Protein AF-Q3J1F7-F1 (afdb_monomer_lite)

Secondary structure (DSSP, 8-state):
-----SSSSHHHHHHHHHHHHHHHHHHHHHTPBPTTT-PBP-STT-SSSSHHHHHHHHHHHHHHSPPEE-TTT--EE--SSTT--SSSHHHHHHHHH----EE-TTT--EE--SSTT--SSSHHHHHHHT--SPPEE-TTT--EE--SSTT--SSSHHHHHHHHHTT-

pLDDT: mean 92.78, std 6.99, range [52.47, 98.31]

Foldseek 3Di:
DDDPDPAPDPVRVVVVVVVVVVVVVVVVQQCQAQPQPRHRADDPPDNHNDVVSVVVVVVVVQVPADFAQAPQPRDTAGDPDPPDRHRDDVSVVVVVQPADWAQAPQPRDTAGDPDNPDRHRDPVSVVVVPQPADWAQAQQPRDTDRDPDNPDRHRDPVSVVNNVVVVD

Sequence (168 aa):
MTIRREFCDSKCRQRFYTAEKQAARAEARKSQKCLFCGGQMGAYGRIYCSEACKVRSGDDMRAKRNKRNCKVCGKRFFPTNEGQVYCGLKCRDDDKRIRWPKVCLVCGITFRPHQVEQVTCSRACKGQMQRTVPDRTCIGCGQVFRPKRAAQTACSKSCAMKARMRKG

Radius of gyration: 38.51 Å; chains: 1; bounding box: 93×52×87 Å

Organism: Cereibacter sphaeroides (strain ATCC 17023 / DSM 158 / JCM 6121 / CCUG 31486 / LMG 2827 / NBRC 12203 / NCIMB 8253 / ATH 2.4.1.) (NCBI:txid272943)

Structure (mmCIF, N/CA/C/O backbone):
data_AF-Q3J1F7-F1
#
_entry.id   AF-Q3J1F7-F1
#
loop_
_atom_site.group_PDB
_atom_site.id
_atom_site.type_symbol
_atom_site.label_atom_id
_atom_site.label_alt_id
_atom_site.label_comp_id
_atom_site.label_asym_id
_atom_site.label_entity_id
_atom_site.label_seq_id
_atom_site.pdbx_PDB_ins_code
_atom_site.Cartn_x
_atom_site.Cartn_y
_atom_site.Cartn_z
_atom_site.occupancy
_atom_site.B_iso_or_equiv
_atom_site.auth_seq_id
_atom_site.auth_comp_id
_atom_site.auth_asym_id
_atom_site.auth_atom_id
_atom_site.pdbx_PDB_model_num
ATOM 1 N N . MET A 1 1 ? 59.140 27.663 -16.619 1.00 56.75 1 MET A N 1
ATOM 2 C CA . MET A 1 1 ? 58.236 26.996 -17.582 1.00 56.75 1 MET A CA 1
ATOM 3 C C . MET A 1 1 ? 56.944 27.792 -17.665 1.00 56.75 1 MET A C 1
ATOM 5 O O . MET A 1 1 ? 56.140 27.751 -16.745 1.00 56.75 1 MET A O 1
ATOM 9 N N . THR A 1 2 ? 56.780 28.595 -18.711 1.00 52.47 2 THR A N 1
ATOM 10 C CA . THR A 1 2 ? 55.565 29.381 -18.959 1.00 52.47 2 THR A CA 1
ATOM 11 C C . THR A 1 2 ? 54.482 28.451 -19.504 1.00 52.47 2 THR A C 1
ATOM 13 O O . THR A 1 2 ? 54.628 27.904 -20.594 1.00 52.47 2 THR A O 1
ATOM 16 N N . ILE A 1 3 ? 53.404 28.241 -18.745 1.00 60.03 3 ILE A N 1
ATOM 17 C CA . ILE A 1 3 ? 52.239 27.466 -19.194 1.00 60.03 3 ILE A CA 1
ATOM 18 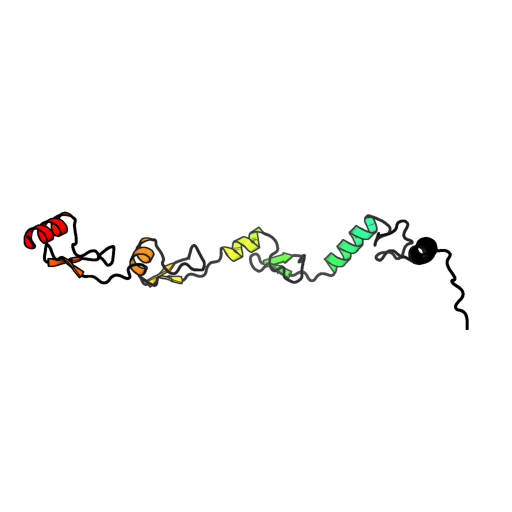C C . ILE A 1 3 ? 51.566 28.266 -20.315 1.00 60.03 3 ILE A C 1
ATOM 20 O O . ILE A 1 3 ? 50.929 29.290 -20.058 1.00 60.03 3 ILE A O 1
ATOM 24 N N . ARG A 1 4 ? 51.735 27.841 -21.573 1.00 65.75 4 ARG A N 1
ATOM 25 C CA . ARG A 1 4 ? 50.988 28.419 -22.697 1.00 65.75 4 ARG A CA 1
ATOM 26 C C . ARG A 1 4 ? 49.501 28.149 -22.466 1.00 65.75 4 ARG A C 1
ATOM 28 O O . ARG A 1 4 ? 49.099 27.004 -22.291 1.00 65.75 4 ARG A O 1
ATOM 35 N N . ARG A 1 5 ? 48.680 29.203 -22.454 1.00 74.00 5 ARG A N 1
ATOM 36 C CA . ARG A 1 5 ? 47.220 29.052 -22.472 1.00 74.00 5 ARG A CA 1
ATOM 37 C C . ARG A 1 5 ? 46.823 28.471 -23.830 1.00 74.00 5 ARG A C 1
ATOM 39 O O . ARG A 1 5 ? 46.947 29.148 -24.841 1.00 74.00 5 ARG A O 1
ATOM 46 N N . GLU A 1 6 ? 46.350 27.229 -23.832 1.00 84.88 6 GLU A N 1
ATOM 47 C CA . GLU A 1 6 ? 45.886 26.506 -25.029 1.00 84.88 6 GLU A CA 1
ATOM 48 C C . GLU A 1 6 ? 44.568 27.061 -25.600 1.00 84.88 6 GLU A C 1
ATOM 50 O O . GLU A 1 6 ? 44.202 26.761 -26.732 1.00 84.88 6 GLU A O 1
ATOM 55 N N . PHE A 1 7 ? 43.853 27.895 -24.836 1.00 92.62 7 PHE A N 1
ATOM 56 C CA . PHE A 1 7 ? 42.551 28.442 -25.216 1.00 92.62 7 PHE A CA 1
ATOM 57 C C . PHE A 1 7 ? 42.498 29.960 -25.049 1.00 92.62 7 PHE A C 1
ATOM 59 O O . PHE A 1 7 ? 43.028 30.509 -24.081 1.00 92.62 7 PHE A O 1
ATOM 66 N N . CYS A 1 8 ? 41.791 30.608 -25.980 1.00 92.25 8 CYS A N 1
ATOM 67 C CA . CYS A 1 8 ? 41.609 32.056 -26.034 1.00 92.25 8 CYS A CA 1
ATOM 68 C C . CYS A 1 8 ? 40.863 32.614 -24.801 1.00 92.25 8 CYS A C 1
ATOM 70 O O . CYS A 1 8 ? 41.230 33.650 -24.254 1.00 92.25 8 CYS A O 1
ATOM 72 N N . ASP A 1 9 ? 39.836 31.891 -24.345 1.00 94.00 9 ASP A N 1
ATOM 73 C CA . ASP A 1 9 ? 38.978 32.210 -23.206 1.00 94.00 9 ASP A CA 1
ATOM 74 C C . ASP A 1 9 ? 38.267 30.934 -22.684 1.00 94.00 9 ASP A C 1
ATOM 76 O O . ASP A 1 9 ? 38.468 29.816 -23.180 1.00 94.00 9 ASP A O 1
ATOM 80 N N . SER A 1 10 ? 37.414 31.081 -21.666 1.00 92.00 10 SER A N 1
ATOM 81 C CA . SER A 1 10 ? 36.631 29.970 -21.104 1.00 92.00 10 SER A CA 1
ATOM 82 C C . SER A 1 10 ? 35.578 29.404 -22.071 1.00 92.00 10 SER A C 1
ATOM 84 O O . SER A 1 10 ? 35.277 28.209 -22.003 1.00 92.00 10 SER A O 1
ATOM 86 N N . LYS A 1 11 ? 35.050 30.210 -23.002 1.00 96.25 11 LYS A N 1
ATOM 87 C CA . LYS A 1 11 ? 34.052 29.787 -23.999 1.00 96.25 11 LYS A CA 1
ATOM 88 C C . LYS A 1 11 ? 34.694 28.910 -25.077 1.00 96.25 11 LYS A C 1
ATOM 90 O O . LYS A 1 11 ? 34.133 27.870 -25.415 1.00 96.25 11 LYS A O 1
ATOM 95 N N . CYS A 1 12 ? 35.877 29.288 -25.563 1.00 94.31 12 CYS A N 1
ATOM 96 C CA . CYS A 1 12 ? 36.766 28.515 -26.432 1.00 94.31 12 CYS A CA 1
ATOM 97 C C . CYS A 1 12 ? 36.991 27.115 -25.832 1.00 94.31 12 CYS A C 1
ATOM 99 O O . CYS A 1 12 ? 36.709 26.104 -26.480 1.00 94.31 12 CYS A O 1
ATOM 101 N N . ARG A 1 13 ? 37.388 27.051 -24.553 1.00 93.00 13 ARG A N 1
ATOM 102 C CA . ARG A 1 13 ? 37.599 25.791 -23.820 1.00 93.00 13 ARG A CA 1
ATOM 103 C C . ARG A 1 13 ? 36.319 24.950 -23.701 1.00 93.00 13 ARG A C 1
ATOM 105 O O . ARG A 1 13 ? 36.341 23.747 -23.950 1.00 93.00 13 ARG A O 1
ATOM 112 N N . GLN A 1 14 ? 35.186 25.561 -23.348 1.00 95.25 14 GLN A N 1
ATOM 113 C CA . GLN A 1 14 ? 33.908 24.848 -23.228 1.00 95.25 14 GLN A CA 1
ATOM 114 C C . GLN A 1 14 ? 33.423 24.291 -24.574 1.00 95.25 14 GLN A C 1
ATOM 116 O O . GLN A 1 14 ? 32.930 23.161 -24.623 1.00 95.25 14 GLN A O 1
ATOM 121 N N . ARG A 1 15 ? 33.568 25.056 -25.664 1.00 95.69 15 ARG A N 1
ATOM 122 C CA . ARG A 1 15 ? 33.220 24.617 -27.024 1.00 95.69 15 ARG A CA 1
ATOM 123 C C . ARG A 1 15 ? 34.055 23.418 -27.449 1.00 95.69 15 ARG A C 1
ATOM 125 O O . ARG A 1 15 ? 33.473 22.450 -27.927 1.00 95.69 15 ARG A O 1
ATOM 132 N N . PHE A 1 16 ? 35.364 23.454 -27.200 1.00 95.06 16 PHE A N 1
ATOM 133 C CA . PHE A 1 16 ? 36.269 22.343 -27.490 1.00 95.06 16 PHE A CA 1
ATOM 134 C C . PHE A 1 16 ? 35.805 21.046 -26.812 1.00 95.06 16 PHE A C 1
ATOM 136 O O . PHE A 1 16 ? 35.472 20.083 -27.497 1.00 95.06 16 PHE A O 1
ATOM 143 N N . TYR A 1 17 ? 35.644 21.045 -25.484 1.00 94.69 17 TYR A N 1
ATOM 144 C CA . TYR A 1 17 ? 35.203 19.837 -24.774 1.00 94.69 17 TYR A CA 1
ATOM 145 C C . TYR A 1 17 ? 33.776 19.411 -25.123 1.00 94.69 17 TYR A C 1
ATOM 147 O O . TYR A 1 17 ? 33.441 18.230 -25.049 1.00 94.69 17 TYR A O 1
ATOM 155 N N . THR A 1 18 ? 32.897 20.354 -25.470 1.00 95.62 18 THR A N 1
ATOM 156 C CA . THR A 1 18 ? 31.538 20.017 -25.913 1.00 95.62 18 THR A CA 1
ATOM 157 C C . THR A 1 18 ? 31.574 19.320 -27.269 1.00 95.62 18 THR A C 1
ATOM 159 O O . THR A 1 18 ? 30.906 18.300 -27.427 1.00 95.62 18 THR A O 1
ATOM 162 N N . ALA A 1 19 ? 32.373 19.820 -28.214 1.00 94.88 19 ALA A N 1
ATOM 163 C CA . ALA A 1 19 ? 32.571 19.203 -29.521 1.00 94.88 19 ALA A CA 1
ATOM 164 C C . ALA A 1 19 ? 33.220 17.818 -29.392 1.00 94.88 19 ALA A C 1
ATOM 166 O O . ALA A 1 19 ? 32.728 16.858 -29.977 1.00 94.88 19 ALA A O 1
ATOM 167 N N . GLU A 1 20 ? 34.241 17.682 -28.546 1.00 95.25 20 GLU A N 1
ATOM 168 C CA . GLU A 1 20 ? 34.893 16.401 -28.257 1.00 95.25 20 GLU A CA 1
ATOM 169 C C . GLU A 1 20 ? 33.902 15.385 -27.660 1.00 95.25 20 GLU A C 1
ATOM 171 O O . GLU A 1 20 ? 33.766 14.266 -28.156 1.00 95.25 20 GLU A O 1
ATOM 176 N N . LYS A 1 21 ? 33.101 15.794 -26.663 1.00 95.00 21 LYS A N 1
ATOM 177 C CA . LYS A 1 21 ? 32.025 14.955 -26.104 1.00 95.00 21 LYS A CA 1
ATOM 178 C C . LYS A 1 21 ? 30.970 14.588 -27.147 1.00 95.00 21 LYS A C 1
ATOM 180 O O . LYS A 1 21 ? 30.434 13.481 -27.102 1.00 95.00 21 LYS A O 1
ATOM 185 N N . GLN A 1 22 ? 30.621 15.501 -28.052 1.00 90.69 22 GLN A N 1
ATOM 186 C CA . GLN A 1 22 ? 29.674 15.228 -29.134 1.00 90.69 22 GLN A CA 1
ATOM 187 C C . GLN A 1 22 ? 30.247 14.223 -30.138 1.00 90.69 22 GLN A C 1
ATOM 189 O O . GLN A 1 22 ? 29.533 13.288 -30.500 1.00 90.69 22 GLN A O 1
ATOM 194 N N . ALA A 1 23 ? 31.518 14.358 -30.519 1.00 91.50 23 ALA A N 1
ATOM 195 C CA . ALA A 1 23 ? 32.217 13.424 -31.396 1.00 91.50 23 ALA A CA 1
ATOM 196 C C . ALA A 1 23 ? 32.319 12.027 -30.764 1.00 91.50 23 ALA A C 1
ATOM 198 O O . ALA A 1 23 ? 31.919 11.045 -31.385 1.00 91.50 23 ALA A O 1
ATOM 199 N N . ALA A 1 24 ? 32.722 11.933 -29.492 1.00 91.12 24 ALA A N 1
ATOM 200 C CA . ALA A 1 24 ? 32.770 10.667 -28.759 1.00 91.12 24 ALA A CA 1
ATOM 201 C C . ALA A 1 24 ? 31.388 9.992 -28.669 1.00 91.12 24 ALA A C 1
ATOM 203 O O . ALA A 1 24 ? 31.253 8.788 -28.886 1.00 91.12 24 ALA A O 1
ATOM 204 N N . ARG A 1 25 ? 30.323 10.768 -28.411 1.00 88.81 25 ARG A N 1
ATOM 205 C CA . ARG A 1 25 ? 28.940 10.259 -28.439 1.00 88.81 25 ARG A CA 1
ATOM 206 C C . ARG A 1 25 ? 28.515 9.822 -29.840 1.00 88.81 25 ARG A C 1
ATOM 208 O O . ARG A 1 25 ? 27.775 8.851 -29.948 1.00 88.81 25 ARG A O 1
ATOM 215 N N . ALA A 1 26 ? 28.926 10.531 -30.891 1.00 87.12 26 ALA A N 1
ATOM 216 C CA . ALA A 1 26 ? 28.636 10.161 -32.274 1.00 87.12 26 ALA A CA 1
ATOM 217 C C . ALA A 1 26 ? 29.310 8.839 -32.656 1.00 87.12 26 ALA A C 1
ATOM 219 O O . ALA A 1 26 ? 28.668 7.991 -33.269 1.00 87.12 26 ALA A O 1
ATOM 220 N N . GLU A 1 27 ? 30.551 8.626 -32.226 1.00 89.00 27 GLU A N 1
ATOM 221 C CA . GLU A 1 27 ? 31.272 7.378 -32.471 1.00 89.00 27 GLU A CA 1
ATOM 222 C C . GLU A 1 27 ? 30.659 6.204 -31.696 1.00 89.00 27 GLU A C 1
ATOM 224 O O . GLU A 1 27 ? 30.346 5.169 -32.281 1.00 89.00 27 GLU A O 1
ATOM 229 N N . ALA A 1 28 ? 30.337 6.398 -30.412 1.00 86.88 28 ALA A N 1
ATOM 230 C CA . ALA A 1 28 ? 29.636 5.393 -29.609 1.00 86.88 28 ALA A CA 1
ATOM 231 C C . ALA A 1 28 ? 28.251 5.013 -30.176 1.00 86.88 28 ALA A C 1
ATOM 233 O O . ALA A 1 28 ? 27.770 3.904 -29.956 1.00 86.88 28 ALA A O 1
ATOM 234 N N . ARG A 1 29 ? 27.592 5.910 -30.925 1.00 83.44 29 ARG A N 1
ATOM 235 C CA . ARG A 1 29 ? 26.317 5.601 -31.599 1.00 83.44 29 ARG A CA 1
ATOM 236 C C . ARG A 1 29 ? 26.497 4.615 -32.747 1.00 83.44 29 ARG A C 1
ATOM 238 O O . ARG A 1 29 ? 25.628 3.768 -32.928 1.00 83.44 29 ARG A O 1
ATOM 245 N N . LYS A 1 30 ? 27.598 4.702 -33.501 1.00 87.31 30 LYS A N 1
ATOM 246 C CA . LYS A 1 30 ? 27.850 3.814 -34.650 1.00 87.31 30 LYS A CA 1
ATOM 247 C C . LYS A 1 30 ? 27.993 2.352 -34.224 1.00 87.31 30 LYS A C 1
ATOM 249 O O . LYS A 1 30 ? 27.638 1.458 -34.984 1.00 87.31 30 LYS A O 1
ATOM 254 N N . SER A 1 31 ? 28.479 2.108 -33.007 1.00 87.81 31 SER A N 1
ATOM 255 C CA . SER A 1 31 ? 28.667 0.762 -32.457 1.00 87.81 31 SER A CA 1
ATOM 256 C C . SER A 1 31 ? 27.467 0.233 -31.663 1.00 87.81 31 SER A C 1
ATOM 258 O O . SER A 1 31 ? 27.474 -0.932 -31.257 1.00 87.81 31 SER A O 1
ATOM 260 N N . GLN A 1 32 ? 26.417 1.035 -31.449 1.00 91.94 32 GLN A N 1
ATOM 261 C CA . GLN A 1 32 ? 25.264 0.609 -30.661 1.00 91.94 32 GLN A CA 1
ATOM 262 C C . GLN A 1 32 ? 24.414 -0.413 -31.433 1.00 91.94 32 GLN A C 1
ATOM 264 O O . GLN A 1 32 ? 23.874 -0.134 -32.506 1.00 91.94 32 GLN A O 1
ATOM 269 N N . LYS A 1 33 ? 24.253 -1.602 -30.848 1.00 95.62 33 LYS A N 1
ATOM 270 C CA . LYS A 1 33 ? 23.438 -2.696 -31.390 1.00 95.62 33 LYS A CA 1
ATOM 271 C C . LYS A 1 33 ? 22.109 -2.808 -30.652 1.00 95.62 33 LYS A C 1
ATOM 2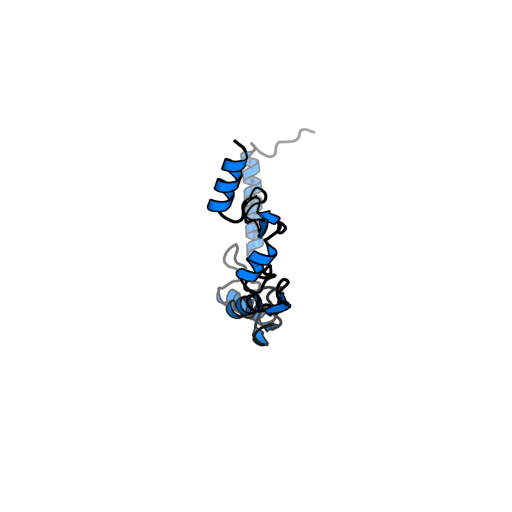73 O O . LYS A 1 33 ? 22.006 -2.474 -29.471 1.00 95.62 33 LYS A O 1
ATOM 278 N N . CYS A 1 34 ? 21.087 -3.309 -31.337 1.00 95.12 34 CYS A N 1
ATOM 279 C CA . CYS A 1 34 ? 19.817 -3.654 -30.714 1.00 95.12 34 CYS A CA 1
ATOM 280 C C . CYS A 1 34 ? 20.019 -4.759 -29.669 1.00 95.12 34 CYS A C 1
ATOM 282 O O . CYS A 1 34 ? 20.536 -5.823 -30.003 1.00 95.12 34 CYS A O 1
ATOM 284 N N . LEU A 1 35 ? 19.535 -4.554 -28.438 1.00 94.75 35 LEU A N 1
ATOM 285 C CA . LEU A 1 35 ? 19.657 -5.563 -27.372 1.00 94.75 35 LEU A CA 1
ATOM 286 C C . LEU A 1 35 ? 18.883 -6.862 -27.642 1.00 94.75 35 LEU A C 1
ATOM 288 O O . LEU A 1 35 ? 19.153 -7.866 -26.996 1.00 94.75 35 LEU A O 1
ATOM 292 N N . PHE A 1 36 ? 17.917 -6.845 -28.564 1.00 96.00 36 PHE A N 1
ATOM 293 C CA . PHE A 1 36 ? 17.113 -8.022 -28.888 1.00 96.00 36 PHE A CA 1
ATOM 294 C C . PHE A 1 36 ? 17.665 -8.805 -30.087 1.00 96.00 36 PHE A C 1
ATOM 296 O O . PHE A 1 36 ? 17.896 -10.002 -29.976 1.00 96.00 36 PHE A O 1
ATOM 303 N N . CYS A 1 37 ? 17.878 -8.150 -31.235 1.00 96.25 37 CYS A N 1
ATOM 304 C CA . CYS A 1 37 ? 18.279 -8.830 -32.476 1.00 96.25 37 CYS A CA 1
ATOM 305 C C . CYS A 1 37 ? 19.734 -8.584 -32.904 1.00 96.25 37 CYS A C 1
ATOM 307 O O . CYS A 1 37 ? 20.165 -9.137 -33.909 1.00 96.25 37 CYS A O 1
ATOM 309 N N . GLY A 1 38 ? 20.477 -7.711 -32.216 1.00 95.00 38 GLY A N 1
ATOM 310 C CA . GLY A 1 38 ? 21.847 -7.342 -32.591 1.00 95.00 38 GLY A CA 1
ATOM 311 C C . GLY A 1 38 ? 21.978 -6.405 -33.803 1.00 95.00 38 GLY A C 1
ATOM 312 O O . GLY A 1 38 ? 23.095 -6.004 -34.125 1.00 95.00 38 GLY A O 1
ATOM 313 N N . GLY A 1 39 ? 20.872 -6.028 -34.458 1.00 94.81 39 GLY A N 1
ATOM 314 C CA . GLY A 1 39 ? 20.872 -5.134 -35.624 1.00 94.81 39 GLY A CA 1
ATOM 315 C C . GLY A 1 39 ? 21.355 -3.709 -35.322 1.00 94.81 39 GLY A C 1
ATOM 316 O O . GLY A 1 39 ? 21.323 -3.262 -34.172 1.00 94.81 39 GLY A O 1
ATOM 317 N N . GLN A 1 40 ? 21.785 -2.987 -36.363 1.00 92.69 40 GLN A N 1
ATOM 318 C CA . GLN A 1 40 ? 22.248 -1.599 -36.251 1.00 92.69 40 GLN A CA 1
ATOM 319 C C . GLN A 1 40 ? 21.114 -0.649 -35.830 1.00 92.69 40 GLN A C 1
ATOM 321 O O . GLN A 1 40 ? 19.958 -0.799 -36.234 1.00 92.69 40 GLN A O 1
ATOM 326 N N . MET A 1 41 ? 21.448 0.330 -34.989 1.00 91.25 41 MET A N 1
ATOM 327 C CA . MET A 1 41 ? 20.502 1.290 -34.418 1.00 91.25 41 MET A CA 1
ATOM 328 C C . MET A 1 41 ? 20.524 2.610 -35.198 1.00 91.25 41 MET A C 1
ATOM 330 O O . MET A 1 41 ? 21.581 3.201 -35.380 1.00 91.25 41 MET A O 1
ATOM 334 N N . GLY A 1 42 ? 19.356 3.103 -35.628 1.00 80.81 42 GLY A N 1
ATOM 335 C CA . GLY A 1 42 ? 19.269 4.331 -36.436 1.00 80.81 42 GLY A CA 1
ATOM 336 C C . GLY A 1 42 ? 19.188 5.649 -35.650 1.00 80.81 42 GLY A C 1
ATOM 337 O O . GLY A 1 42 ? 19.569 6.691 -36.170 1.00 80.81 42 GLY A O 1
ATOM 338 N N . ALA A 1 43 ? 18.691 5.639 -34.407 1.00 78.44 43 ALA A N 1
ATOM 339 C CA . ALA A 1 43 ? 18.444 6.861 -33.631 1.00 78.44 43 ALA A CA 1
ATOM 340 C C . ALA A 1 43 ? 18.987 6.773 -32.197 1.00 78.44 43 ALA A C 1
ATOM 342 O O . ALA A 1 43 ? 18.879 5.736 -31.539 1.00 78.44 43 ALA A O 1
ATOM 343 N N . TYR A 1 44 ? 19.522 7.894 -31.699 1.00 81.06 44 TYR A N 1
ATOM 344 C CA . TYR A 1 44 ? 20.047 8.015 -30.337 1.00 81.06 44 TYR A CA 1
ATOM 345 C C . TYR A 1 44 ? 18.955 7.799 -29.279 1.00 81.06 44 TYR A C 1
ATOM 347 O O . TYR A 1 44 ? 17.827 8.265 -29.428 1.00 81.06 44 TYR A O 1
ATOM 355 N N . GLY A 1 45 ? 19.311 7.108 -28.194 1.00 84.50 45 GLY A N 1
ATOM 356 C CA . GLY A 1 45 ? 18.443 6.903 -27.030 1.00 84.50 45 GLY A CA 1
ATOM 357 C C . GLY A 1 45 ? 17.458 5.738 -27.151 1.00 84.50 45 GLY A C 1
ATOM 358 O O . GLY A 1 45 ? 16.758 5.433 -26.188 1.00 84.50 45 GLY A O 1
ATOM 359 N N . ARG A 1 46 ? 17.408 5.045 -28.295 1.00 90.12 46 ARG A N 1
ATOM 360 C CA . ARG A 1 46 ? 16.640 3.800 -28.416 1.00 90.12 46 ARG A CA 1
ATOM 361 C C . ARG A 1 46 ? 17.471 2.618 -27.915 1.00 90.12 46 ARG A C 1
ATOM 363 O O . ARG A 1 46 ? 18.689 2.599 -28.051 1.00 90.12 46 ARG A O 1
ATOM 370 N N . ILE A 1 47 ? 16.790 1.624 -27.351 1.00 94.88 47 ILE A N 1
ATOM 371 C CA . ILE A 1 47 ? 17.376 0.340 -26.916 1.00 94.88 47 ILE A CA 1
ATOM 372 C C . ILE A 1 47 ? 17.151 -0.752 -27.984 1.00 94.88 47 ILE A C 1
ATOM 374 O O . ILE A 1 47 ? 17.919 -1.709 -28.104 1.00 94.88 47 ILE A O 1
ATOM 378 N N . TYR A 1 48 ? 16.106 -0.582 -28.799 1.00 95.75 48 TYR A N 1
ATOM 379 C CA . TYR A 1 48 ? 15.672 -1.525 -29.827 1.00 95.75 48 TYR A CA 1
ATOM 380 C C . TYR A 1 48 ? 15.644 -0.868 -31.212 1.00 95.75 48 TYR A C 1
ATOM 382 O O . TYR A 1 48 ? 15.293 0.309 -31.321 1.00 95.75 48 TYR A O 1
ATOM 390 N N . CYS A 1 49 ? 15.987 -1.622 -32.264 1.00 94.38 49 CYS A N 1
ATOM 391 C CA . CYS A 1 49 ? 16.037 -1.093 -33.635 1.00 94.38 49 CYS A CA 1
ATOM 392 C C . CYS A 1 49 ? 14.640 -0.824 -34.219 1.00 94.38 49 CYS A C 1
ATOM 394 O O . CYS A 1 49 ? 14.491 0.020 -35.097 1.00 94.38 49 CYS A O 1
ATOM 396 N N . SER A 1 50 ? 13.609 -1.497 -33.701 1.00 94.88 50 SER A N 1
ATOM 397 C CA . SER A 1 50 ? 12.214 -1.356 -34.116 1.00 94.88 50 SER A CA 1
ATOM 398 C C . SER A 1 50 ? 11.256 -1.587 -32.944 1.00 94.88 50 SER A C 1
ATOM 400 O O . SER A 1 50 ? 11.622 -2.212 -31.942 1.00 94.88 50 SER A O 1
ATOM 402 N N . GLU A 1 51 ? 10.009 -1.122 -33.078 1.00 95.38 51 GLU A N 1
ATOM 403 C CA . GLU A 1 51 ? 8.953 -1.416 -32.096 1.00 95.38 51 GLU A CA 1
ATOM 404 C C . GLU A 1 51 ? 8.698 -2.930 -31.999 1.00 95.38 51 GLU A C 1
ATOM 406 O O . GLU A 1 51 ? 8.506 -3.454 -30.906 1.00 95.38 51 GLU A O 1
ATOM 411 N N . ALA A 1 52 ? 8.831 -3.668 -33.109 1.00 96.69 52 ALA A N 1
ATOM 412 C CA . ALA A 1 52 ? 8.741 -5.127 -33.114 1.00 96.69 52 ALA A CA 1
ATOM 413 C C . ALA A 1 52 ? 9.795 -5.785 -32.201 1.00 96.69 52 ALA A C 1
ATOM 415 O O . ALA A 1 52 ? 9.461 -6.663 -31.408 1.00 96.69 52 ALA A O 1
ATOM 416 N N . CYS A 1 53 ? 11.059 -5.341 -32.247 1.00 96.81 53 CYS A N 1
ATOM 417 C CA . CYS A 1 53 ? 12.104 -5.860 -31.354 1.00 96.81 53 CYS A CA 1
ATOM 418 C C . CYS A 1 53 ? 11.842 -5.518 -29.881 1.00 96.81 53 CYS A C 1
ATOM 420 O O . CYS A 1 53 ? 12.113 -6.335 -29.003 1.00 96.81 53 CYS A O 1
ATOM 422 N N . LYS A 1 54 ? 11.281 -4.335 -29.604 1.00 96.06 54 LYS A N 1
ATOM 423 C CA . LYS A 1 54 ? 10.883 -3.930 -28.249 1.00 96.06 54 LYS A CA 1
ATOM 424 C C . LYS A 1 54 ? 9.774 -4.823 -27.692 1.00 96.06 54 LYS A C 1
ATOM 426 O O . LYS A 1 54 ? 9.887 -5.282 -26.557 1.00 96.06 54 LYS A O 1
ATOM 431 N N . VAL A 1 55 ? 8.739 -5.097 -28.486 1.00 95.38 55 VAL A N 1
ATOM 432 C CA . VAL A 1 55 ? 7.635 -5.988 -28.096 1.00 95.38 55 VAL A CA 1
ATOM 433 C C . VAL A 1 55 ? 8.151 -7.405 -27.843 1.00 95.38 55 VAL A C 1
ATOM 435 O O . VAL A 1 55 ? 7.917 -7.937 -26.760 1.00 95.38 55 VAL A O 1
ATOM 438 N N . ARG A 1 56 ? 8.945 -7.971 -28.765 1.00 96.06 56 ARG A N 1
ATOM 439 C CA . ARG A 1 56 ? 9.492 -9.333 -28.617 1.00 96.06 56 ARG A CA 1
ATOM 440 C C . ARG A 1 56 ? 10.434 -9.476 -27.422 1.00 96.06 56 ARG A C 1
ATOM 442 O O . ARG A 1 56 ? 10.372 -10.485 -26.732 1.00 96.06 56 ARG A O 1
ATOM 449 N N . SER A 1 57 ? 11.259 -8.467 -27.139 1.00 95.19 57 SER A N 1
ATOM 450 C CA . SER A 1 57 ? 12.067 -8.429 -25.912 1.00 95.19 57 SER A CA 1
ATOM 451 C C . SER A 1 57 ? 11.181 -8.449 -24.662 1.00 95.19 57 SER A C 1
ATOM 453 O O . SER A 1 57 ? 11.428 -9.203 -23.724 1.00 95.19 57 SER A O 1
ATOM 455 N N . GLY A 1 58 ? 10.093 -7.671 -24.662 1.00 91.62 58 GLY A N 1
ATOM 456 C CA . GLY A 1 58 ? 9.099 -7.696 -23.590 1.00 91.62 58 GLY A CA 1
ATOM 457 C C . GLY A 1 58 ? 8.434 -9.065 -23.422 1.00 91.62 58 GLY A C 1
ATOM 458 O O . GLY A 1 58 ? 8.259 -9.517 -22.292 1.00 91.62 58 GLY A O 1
ATOM 459 N N . ASP A 1 59 ? 8.094 -9.738 -24.521 1.00 89.19 59 ASP A N 1
ATOM 460 C CA . ASP A 1 59 ? 7.532 -11.092 -24.510 1.00 89.19 59 ASP A CA 1
ATOM 461 C C . ASP A 1 59 ? 8.518 -12.136 -23.995 1.00 89.19 59 ASP A C 1
ATOM 463 O O . ASP A 1 59 ? 8.143 -12.935 -23.142 1.00 89.19 59 ASP A O 1
ATOM 467 N N . ASP A 1 60 ? 9.776 -12.094 -24.434 1.00 90.19 60 ASP A N 1
ATOM 468 C CA . ASP A 1 60 ? 10.838 -12.982 -23.951 1.00 90.19 60 ASP A CA 1
ATOM 469 C C . ASP A 1 60 ? 11.064 -12.799 -22.443 1.00 90.19 60 ASP A C 1
ATOM 471 O O . ASP A 1 60 ? 11.049 -13.760 -21.672 1.00 90.19 60 ASP A O 1
ATOM 475 N N . MET A 1 61 ? 11.146 -11.547 -21.985 1.00 88.44 61 MET A N 1
ATOM 476 C CA . MET A 1 61 ? 11.252 -11.233 -20.560 1.00 88.44 61 MET A CA 1
ATOM 477 C C . MET A 1 61 ? 10.015 -11.684 -19.774 1.00 88.44 61 MET A C 1
ATOM 479 O O . MET A 1 61 ? 10.147 -12.129 -18.636 1.00 88.44 61 MET A O 1
ATOM 483 N N . ARG A 1 62 ? 8.805 -11.595 -20.346 1.00 84.69 62 ARG A N 1
ATOM 484 C CA . ARG A 1 62 ? 7.578 -12.130 -19.728 1.00 84.69 62 ARG A CA 1
ATOM 485 C C . ARG A 1 62 ? 7.584 -13.656 -19.682 1.00 84.69 62 ARG A C 1
ATOM 487 O O . ARG A 1 62 ? 7.197 -14.209 -18.658 1.00 84.69 62 ARG A O 1
ATOM 494 N N . ALA A 1 63 ? 8.042 -14.322 -20.738 1.00 84.25 63 ALA A N 1
ATOM 495 C CA . ALA A 1 63 ? 8.124 -15.776 -20.820 1.00 84.25 63 ALA A CA 1
ATOM 496 C C . ALA A 1 63 ? 9.126 -16.349 -19.809 1.00 84.25 63 ALA A C 1
ATOM 498 O O . ALA A 1 63 ? 8.843 -17.363 -19.175 1.00 84.25 63 ALA A O 1
ATOM 499 N N . LYS A 1 64 ? 10.253 -15.655 -19.603 1.00 86.12 64 LYS A N 1
ATOM 500 C CA . LYS A 1 64 ? 11.279 -16.003 -18.608 1.00 86.12 64 LYS A CA 1
ATOM 501 C C . LYS A 1 64 ? 10.851 -15.746 -17.162 1.00 86.12 64 LYS A C 1
ATOM 503 O O . LYS A 1 64 ? 11.455 -16.297 -16.245 1.00 86.12 64 LYS A O 1
ATOM 508 N N . ARG A 1 65 ? 9.822 -14.927 -16.912 1.00 86.56 65 ARG A N 1
ATOM 509 C CA . ARG A 1 65 ? 9.317 -14.728 -15.545 1.00 86.56 65 ARG A CA 1
ATOM 510 C C . ARG A 1 65 ? 8.614 -15.984 -15.057 1.00 86.56 65 ARG A C 1
ATOM 512 O O . ARG A 1 65 ? 7.651 -16.457 -15.661 1.00 86.56 65 ARG A O 1
ATOM 519 N N . ASN A 1 66 ? 9.031 -16.452 -13.885 1.00 88.31 66 ASN A N 1
ATOM 520 C CA . ASN A 1 66 ? 8.371 -17.554 -13.202 1.00 88.31 66 ASN A CA 1
ATOM 521 C C . ASN A 1 66 ? 6.900 -17.212 -12.940 1.00 88.31 66 ASN A C 1
ATOM 523 O O . ASN A 1 66 ? 6.578 -16.276 -12.201 1.00 88.31 66 ASN A O 1
ATOM 527 N N . LYS A 1 67 ? 6.001 -17.996 -13.546 1.00 92.38 67 LYS A N 1
ATOM 528 C CA . LYS A 1 67 ? 4.567 -17.945 -13.248 1.00 92.38 67 LYS A CA 1
ATOM 529 C C . LYS A 1 67 ? 4.366 -18.229 -11.760 1.00 92.38 67 LYS A C 1
ATOM 531 O O . LYS A 1 67 ? 4.902 -19.209 -11.246 1.00 92.38 67 LYS A O 1
ATOM 536 N N . ARG A 1 68 ? 3.547 -17.419 -11.093 1.00 94.81 68 ARG A N 1
ATOM 537 C CA . ARG A 1 68 ? 3.157 -17.613 -9.688 1.00 94.81 68 ARG A CA 1
ATOM 538 C C . ARG A 1 68 ? 1.673 -17.931 -9.587 1.00 94.81 68 ARG A C 1
ATOM 540 O O . ARG A 1 68 ? 0.898 -17.530 -10.452 1.00 94.81 68 ARG A O 1
ATOM 547 N N . ASN A 1 69 ? 1.278 -18.622 -8.525 1.00 97.62 69 ASN A N 1
ATOM 548 C CA . ASN A 1 69 ? -0.130 -18.851 -8.214 1.00 97.62 69 ASN A CA 1
ATOM 549 C C . ASN A 1 69 ? -0.653 -17.676 -7.387 1.00 97.62 69 ASN A C 1
ATOM 551 O O . ASN A 1 69 ? -0.006 -17.240 -6.436 1.00 97.62 69 ASN A O 1
ATOM 555 N N . CYS A 1 70 ? -1.819 -17.145 -7.745 1.00 97.44 70 CYS A N 1
ATOM 556 C CA . CYS A 1 70 ? -2.466 -16.112 -6.950 1.00 97.44 70 CYS A CA 1
ATOM 557 C C . CYS A 1 70 ? -2.885 -16.675 -5.588 1.00 97.44 70 CYS A C 1
ATOM 559 O O . CYS A 1 70 ? -3.624 -17.653 -5.538 1.00 97.44 70 CYS A O 1
ATOM 561 N N . LYS A 1 71 ? -2.502 -16.005 -4.494 1.00 97.00 71 LYS A N 1
ATOM 562 C CA . LYS A 1 71 ? -2.848 -16.427 -3.123 1.00 97.00 71 LYS A CA 1
ATOM 563 C C . LYS A 1 71 ? -4.360 -16.547 -2.858 1.00 97.00 71 LYS A C 1
ATOM 565 O O . LYS A 1 71 ? -4.758 -17.344 -2.022 1.00 97.00 71 LYS A O 1
ATOM 570 N N . VAL A 1 72 ? -5.194 -15.777 -3.564 1.00 96.06 72 VAL A N 1
ATOM 571 C CA . VAL A 1 72 ? -6.654 -15.757 -3.344 1.00 96.06 72 VAL A CA 1
ATOM 572 C C . VAL A 1 72 ? -7.407 -16.721 -4.252 1.00 96.06 72 VAL A C 1
ATOM 574 O O . VAL A 1 72 ? -8.246 -17.471 -3.773 1.00 96.06 72 VAL A O 1
ATOM 577 N N . CYS A 1 73 ? -7.141 -16.708 -5.562 1.00 96.88 73 CYS A N 1
ATOM 578 C CA . CYS A 1 73 ? -7.906 -17.519 -6.520 1.00 96.88 73 CYS A CA 1
ATOM 579 C C . CYS A 1 73 ? -7.147 -18.731 -7.080 1.00 96.88 73 CYS A C 1
ATOM 581 O O . CYS A 1 73 ? -7.691 -19.445 -7.916 1.00 96.88 73 CYS A O 1
ATOM 583 N N . GLY A 1 74 ? -5.876 -18.925 -6.719 1.00 96.50 74 GLY A N 1
ATOM 584 C CA . GLY A 1 74 ? -5.031 -20.024 -7.203 1.00 96.50 74 GLY A CA 1
ATOM 585 C C . GLY A 1 74 ? -4.557 -19.910 -8.659 1.00 96.50 74 GLY A C 1
ATOM 586 O O . GLY A 1 74 ? -3.633 -20.619 -9.051 1.00 96.50 74 GLY A O 1
ATOM 587 N N . LYS A 1 75 ? -5.122 -19.003 -9.470 1.00 97.25 75 LYS A N 1
ATOM 588 C CA . LYS A 1 75 ? -4.772 -18.864 -10.896 1.00 97.25 75 LYS A CA 1
ATOM 589 C C . LYS A 1 75 ? -3.293 -18.524 -11.099 1.00 97.25 75 LYS A C 1
ATOM 591 O O . LYS A 1 75 ? -2.745 -17.671 -10.397 1.00 97.25 75 LYS A O 1
ATOM 596 N N . ARG A 1 76 ? -2.674 -19.146 -12.109 1.00 95.69 76 ARG A N 1
ATOM 597 C CA . ARG A 1 76 ? -1.306 -18.832 -12.550 1.00 95.69 76 ARG A CA 1
ATOM 598 C C . ARG A 1 76 ? -1.275 -17.469 -13.235 1.00 95.69 76 ARG A C 1
ATOM 600 O O . ARG A 1 76 ? -2.090 -17.210 -14.115 1.00 95.69 76 ARG A O 1
ATOM 607 N N . PHE A 1 77 ? -0.325 -16.617 -12.869 1.00 95.38 77 PHE A N 1
ATOM 608 C CA . PHE A 1 77 ? -0.135 -15.302 -13.483 1.00 95.38 77 PHE A CA 1
ATOM 609 C C . PHE A 1 77 ? 1.350 -14.932 -13.580 1.00 95.38 77 PHE A C 1
ATOM 611 O O . PHE A 1 77 ? 2.199 -15.529 -12.912 1.00 95.38 77 PHE A O 1
ATOM 618 N N . PHE A 1 78 ? 1.656 -13.940 -14.418 1.00 92.94 78 PHE A N 1
ATOM 619 C CA . PHE A 1 78 ? 2.996 -13.373 -14.551 1.00 92.94 78 PHE A CA 1
ATOM 620 C C . PHE A 1 78 ? 3.110 -12.119 -13.681 1.00 92.94 78 PHE A C 1
ATOM 622 O O . PHE A 1 78 ? 2.408 -11.141 -13.946 1.00 92.94 78 PHE A O 1
ATOM 629 N N . PRO A 1 79 ? 3.950 -12.121 -12.636 1.00 94.19 79 PRO A N 1
ATOM 630 C CA . PRO A 1 79 ? 4.096 -10.954 -11.783 1.00 94.19 79 PRO A CA 1
ATOM 631 C C . PRO A 1 79 ? 4.798 -9.808 -12.533 1.00 94.19 79 PRO A C 1
ATOM 633 O O . PRO A 1 79 ? 5.792 -10.010 -13.236 1.00 94.19 79 PRO A O 1
ATOM 636 N N . THR A 1 80 ? 4.291 -8.583 -12.380 1.00 91.19 80 THR A N 1
ATOM 637 C CA . THR A 1 80 ? 4.887 -7.365 -12.949 1.00 91.19 80 THR A CA 1
ATOM 638 C C . THR A 1 80 ? 6.165 -6.972 -12.205 1.00 91.19 80 THR A C 1
ATOM 640 O O . THR A 1 80 ? 7.100 -6.477 -12.833 1.00 91.19 80 THR A O 1
ATOM 643 N N . ASN A 1 81 ? 6.229 -7.250 -10.900 1.00 92.25 81 ASN A N 1
ATOM 644 C CA . ASN A 1 81 ? 7.395 -7.068 -10.035 1.00 92.25 81 ASN A CA 1
ATOM 645 C C . ASN A 1 81 ? 7.562 -8.265 -9.082 1.00 92.25 81 ASN A C 1
ATOM 647 O O . ASN A 1 81 ? 6.633 -9.049 -8.890 1.00 92.25 81 ASN A O 1
ATOM 651 N N . GLU A 1 82 ? 8.731 -8.403 -8.459 1.00 90.88 82 GLU A N 1
ATOM 652 C CA . GLU A 1 82 ? 9.052 -9.544 -7.588 1.00 90.88 82 GLU A CA 1
ATOM 653 C C . GLU A 1 82 ? 8.156 -9.660 -6.346 1.00 90.88 82 GLU A C 1
ATOM 655 O O . GLU A 1 82 ? 8.007 -10.755 -5.806 1.00 90.88 82 GLU A O 1
ATOM 660 N N . GLY A 1 83 ? 7.515 -8.568 -5.919 1.00 94.38 83 GLY A N 1
ATOM 661 C CA . GLY A 1 83 ? 6.611 -8.530 -4.768 1.00 94.38 83 GLY A CA 1
ATOM 662 C C . GLY A 1 83 ? 5.144 -8.832 -5.093 1.00 94.38 83 GLY A C 1
ATOM 663 O O . GLY A 1 83 ? 4.315 -8.869 -4.187 1.00 94.38 83 GLY A O 1
ATOM 664 N N . GLN A 1 84 ? 4.774 -9.039 -6.361 1.00 96.12 84 GLN A N 1
ATOM 665 C CA . GLN A 1 84 ? 3.371 -9.236 -6.718 1.00 96.12 84 GLN A CA 1
ATOM 666 C C . GLN A 1 84 ? 2.893 -10.651 -6.347 1.00 96.12 84 GLN A C 1
ATOM 668 O O . GLN A 1 84 ? 3.369 -11.653 -6.885 1.00 96.12 84 GLN A O 1
ATOM 673 N N . VAL A 1 85 ? 1.908 -10.716 -5.444 1.00 97.75 85 VAL A N 1
ATOM 674 C CA . VAL A 1 85 ? 1.315 -11.963 -4.907 1.00 97.75 85 VAL A CA 1
ATOM 675 C C . VAL A 1 85 ? -0.062 -12.279 -5.516 1.00 97.75 85 VAL A C 1
ATOM 677 O O . VAL A 1 85 ? -0.519 -13.424 -5.513 1.00 97.75 85 VAL A O 1
ATOM 680 N N . TYR A 1 86 ? -0.737 -11.272 -6.074 1.00 97.94 86 TYR A N 1
ATOM 681 C CA . TYR A 1 86 ? -2.099 -11.395 -6.598 1.00 97.94 86 TYR A CA 1
ATOM 682 C C . TYR A 1 86 ? -2.128 -11.196 -8.113 1.00 97.94 86 TYR A C 1
ATOM 684 O O . TYR A 1 86 ? -1.439 -10.322 -8.644 1.00 97.94 86 TYR A O 1
ATOM 692 N N . CYS A 1 87 ? -2.982 -11.954 -8.805 1.00 97.06 87 CYS A N 1
ATOM 693 C CA . CYS A 1 87 ? -3.133 -11.845 -10.258 1.00 97.06 87 CYS A CA 1
ATOM 694 C C . CYS A 1 87 ? -3.789 -10.531 -10.712 1.00 97.06 87 CYS A C 1
ATOM 696 O O . CYS A 1 87 ? -3.750 -10.213 -11.895 1.00 97.06 87 CYS A O 1
ATOM 698 N N . GLY A 1 88 ? -4.391 -9.764 -9.797 1.00 96.50 88 GLY A N 1
ATOM 699 C CA . GLY A 1 88 ? -5.014 -8.479 -10.100 1.00 96.50 88 GLY A CA 1
ATOM 700 C C . GLY A 1 88 ? -5.571 -7.768 -8.866 1.00 96.50 88 GLY A C 1
ATOM 701 O O . GLY A 1 88 ? -5.512 -8.289 -7.749 1.00 96.50 88 GLY A O 1
ATOM 702 N N . LEU A 1 89 ? -6.134 -6.577 -9.095 1.00 97.00 89 LEU A N 1
ATOM 703 C CA . LEU A 1 89 ? -6.705 -5.698 -8.064 1.00 97.00 89 LEU A CA 1
ATOM 704 C C . LEU A 1 89 ? -7.815 -6.386 -7.261 1.00 97.00 89 LEU A C 1
ATOM 706 O O . LEU A 1 89 ? -7.775 -6.353 -6.037 1.00 97.00 89 LEU A O 1
ATOM 710 N N . LYS A 1 90 ? -8.730 -7.094 -7.936 1.00 97.00 90 LYS A N 1
ATOM 711 C CA . LYS A 1 90 ? -9.838 -7.814 -7.290 1.00 97.00 90 LYS A CA 1
ATOM 712 C C . LYS A 1 90 ? -9.347 -8.788 -6.215 1.00 97.00 90 LYS A C 1
ATOM 714 O O . LYS A 1 90 ? -9.732 -8.657 -5.065 1.00 97.00 90 LYS A O 1
ATOM 719 N N . CYS A 1 91 ? -8.429 -9.695 -6.559 1.00 97.31 91 CYS A N 1
ATOM 720 C CA . CYS A 1 91 ? -7.870 -10.650 -5.598 1.00 97.31 91 CYS A CA 1
ATOM 721 C C . CYS A 1 91 ? -7.096 -9.971 -4.463 1.00 97.31 91 CYS A C 1
ATOM 723 O O . CYS A 1 91 ? -7.154 -10.431 -3.331 1.00 97.31 91 CYS A O 1
ATOM 725 N N . ARG A 1 92 ? -6.380 -8.877 -4.739 1.00 96.38 92 ARG A N 1
ATOM 726 C CA . ARG A 1 92 ? -5.710 -8.105 -3.684 1.00 96.38 92 ARG A CA 1
ATOM 727 C C . ARG A 1 92 ? -6.725 -7.518 -2.701 1.00 96.38 92 ARG A C 1
ATOM 729 O O . ARG A 1 92 ? -6.499 -7.540 -1.496 1.00 96.38 92 ARG A O 1
ATOM 736 N N . ASP A 1 93 ? -7.816 -6.968 -3.214 1.00 94.06 93 ASP A N 1
ATOM 737 C CA . ASP A 1 93 ? -8.837 -6.327 -2.394 1.00 94.06 93 ASP A CA 1
ATOM 738 C C . ASP A 1 93 ? -9.692 -7.371 -1.655 1.00 94.06 93 ASP A C 1
ATOM 740 O O . ASP A 1 93 ? -10.063 -7.141 -0.507 1.00 94.06 93 ASP A O 1
ATOM 744 N N . ASP A 1 94 ? -9.918 -8.544 -2.252 1.00 92.81 94 ASP A N 1
ATOM 745 C CA . ASP A 1 94 ? -10.519 -9.702 -1.585 1.00 92.81 94 ASP A CA 1
ATOM 746 C C . ASP A 1 94 ? -9.643 -10.180 -0.416 1.00 92.81 94 ASP A C 1
ATOM 748 O O . ASP A 1 94 ? -10.159 -10.338 0.686 1.00 92.81 94 ASP A O 1
ATOM 752 N N . ASP A 1 95 ? -8.319 -10.304 -0.592 1.00 93.06 95 ASP A N 1
ATOM 753 C CA . ASP A 1 95 ? -7.397 -10.656 0.507 1.00 93.06 95 ASP A CA 1
ATOM 754 C C . ASP A 1 95 ? -7.453 -9.624 1.642 1.00 93.06 95 ASP A C 1
ATOM 756 O O . ASP A 1 95 ? -7.522 -9.988 2.811 1.00 93.06 95 ASP A O 1
ATOM 760 N N . LYS A 1 96 ? -7.522 -8.325 1.310 1.00 89.19 96 LYS A N 1
ATOM 761 C CA . LYS A 1 96 ? -7.690 -7.248 2.305 1.00 89.19 96 LYS A CA 1
ATOM 762 C C . LYS A 1 96 ? -9.031 -7.308 3.043 1.00 89.19 96 LYS A C 1
ATOM 764 O O . LYS A 1 96 ? -9.142 -6.794 4.159 1.00 89.19 96 LYS A O 1
ATOM 769 N N . ARG A 1 97 ? -10.065 -7.875 2.416 1.00 87.25 97 ARG A N 1
ATOM 770 C CA . ARG A 1 97 ? -11.395 -8.070 3.013 1.00 87.25 97 ARG A CA 1
ATOM 771 C C . ARG A 1 97 ? -11.469 -9.336 3.858 1.00 87.25 97 ARG A C 1
ATOM 773 O O . ARG A 1 97 ? -12.330 -9.393 4.738 1.00 87.25 97 ARG A O 1
ATOM 780 N N . ILE A 1 98 ? -10.591 -10.322 3.634 1.00 86.00 98 ILE A N 1
ATOM 781 C CA . ILE A 1 98 ? -10.466 -11.484 4.518 1.00 86.00 98 ILE A CA 1
ATOM 782 C C . ILE A 1 98 ? -10.000 -10.976 5.878 1.00 86.00 98 ILE A C 1
ATOM 784 O O . ILE A 1 98 ? -8.840 -10.639 6.102 1.00 86.00 98 ILE A O 1
ATOM 788 N N . ARG A 1 99 ? -10.948 -10.905 6.807 1.00 86.75 99 ARG A N 1
ATOM 789 C CA . ARG A 1 99 ? -10.692 -10.538 8.192 1.00 86.75 99 ARG A CA 1
ATOM 790 C C . ARG A 1 99 ? -10.967 -11.734 9.068 1.00 86.75 99 ARG A C 1
ATOM 792 O O . ARG A 1 99 ? -12.063 -12.303 9.040 1.00 86.75 99 ARG A O 1
ATOM 799 N N . TRP A 1 100 ? -9.950 -12.098 9.834 1.00 91.62 100 TRP A N 1
ATOM 8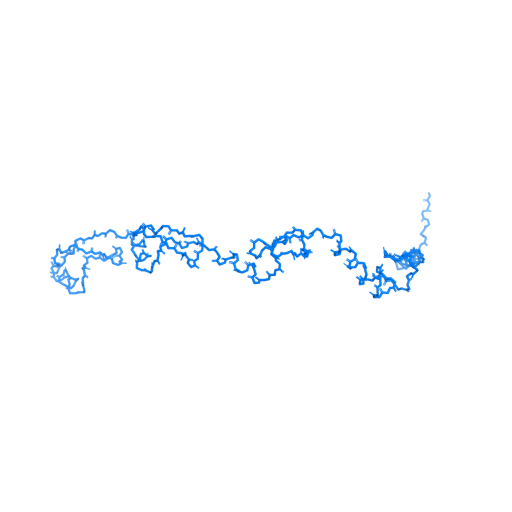00 C CA . TRP A 1 100 ? -10.037 -13.179 10.794 1.00 91.62 100 TRP A CA 1
ATOM 801 C C . TRP A 1 100 ? -11.112 -12.858 11.835 1.00 91.62 100 TRP A C 1
ATOM 803 O O . TRP A 1 100 ? -11.172 -11.716 12.312 1.00 91.62 100 TRP A O 1
ATOM 813 N N . PRO A 1 101 ? -11.988 -13.823 12.161 1.00 95.94 101 PRO A N 1
ATOM 814 C CA . PRO A 1 101 ? -12.911 -13.668 13.270 1.00 95.94 101 PRO A CA 1
ATOM 815 C C . PRO A 1 101 ? -12.151 -13.327 14.557 1.00 95.94 101 PRO A C 1
ATOM 817 O O . PRO A 1 101 ? -11.077 -13.867 14.815 1.00 95.94 101 PRO A O 1
ATOM 820 N N . LYS A 1 102 ? -12.707 -12.420 15.357 1.00 96.81 102 LYS A N 1
ATOM 821 C CA . LYS A 1 102 ? -12.178 -12.016 16.663 1.00 96.81 102 LYS A CA 1
ATOM 822 C C . LYS A 1 102 ? -13.222 -12.242 17.739 1.00 96.81 102 LYS A C 1
ATOM 824 O O . LYS A 1 102 ? -14.413 -12.163 17.458 1.00 96.81 102 LYS A O 1
ATOM 829 N N . VAL A 1 103 ? -12.784 -12.433 18.975 1.00 98.12 103 VAL A N 1
ATOM 830 C CA . VAL A 1 103 ? -13.666 -12.469 20.147 1.00 98.12 103 VAL A CA 1
ATOM 831 C C . VAL A 1 103 ? -13.908 -11.040 20.637 1.00 98.12 103 VAL A C 1
ATOM 833 O O . VAL A 1 103 ? -12.971 -10.254 20.774 1.00 98.12 103 VAL A O 1
ATOM 836 N N . CYS A 1 104 ? -15.165 -10.662 20.872 1.00 98.31 104 CYS A N 1
ATOM 837 C CA . CYS A 1 104 ? -15.493 -9.348 21.417 1.00 98.31 104 CYS A CA 1
ATOM 838 C C . CYS A 1 104 ? -15.055 -9.237 22.883 1.00 98.31 104 CYS A C 1
ATOM 840 O O . CYS A 1 104 ? -15.541 -9.988 23.720 1.00 98.31 104 CYS A O 1
ATOM 842 N N . LEU A 1 105 ? -14.263 -8.214 23.220 1.00 97.62 105 LEU A N 1
ATOM 843 C CA . LEU A 1 105 ? -13.762 -8.001 24.591 1.00 97.62 105 LEU A CA 1
ATOM 844 C C . LEU A 1 105 ? -14.835 -7.678 25.648 1.00 97.62 105 LEU A C 1
ATOM 846 O O . LEU A 1 105 ? -14.524 -7.604 26.828 1.00 97.62 105 LEU A O 1
ATOM 850 N N . VAL A 1 106 ? -16.082 -7.436 25.236 1.00 96.81 106 VAL A N 1
ATOM 851 C CA . VAL A 1 106 ? -17.160 -7.009 26.140 1.00 96.81 106 VAL A CA 1
ATOM 852 C C . VAL A 1 106 ? -18.195 -8.103 26.353 1.00 96.81 106 VAL A C 1
ATOM 854 O O . VAL A 1 106 ? -18.633 -8.304 27.477 1.00 96.81 106 VAL A O 1
ATOM 857 N N . CYS A 1 107 ? -18.597 -8.805 25.291 1.00 97.62 107 CYS A N 1
ATOM 858 C CA . CYS A 1 107 ? -19.619 -9.851 25.377 1.00 97.62 107 CYS A CA 1
ATOM 859 C C . CYS A 1 107 ? -19.109 -11.264 25.065 1.00 97.62 107 CYS A C 1
ATOM 861 O O . CYS A 1 107 ? -19.889 -12.202 25.143 1.00 97.62 107 CYS A O 1
ATOM 863 N N . GLY A 1 108 ? -17.847 -11.435 24.657 1.00 97.50 108 GLY A N 1
ATOM 864 C CA . GLY A 1 108 ? -17.265 -12.747 24.345 1.00 97.50 108 GLY A CA 1
ATOM 865 C C . GLY A 1 108 ? -17.705 -13.375 23.015 1.00 97.50 108 GLY A C 1
ATOM 866 O O . GLY A 1 108 ? -17.197 -14.425 22.642 1.00 97.50 108 GLY A O 1
ATOM 867 N N . ILE A 1 109 ? -18.610 -12.750 22.256 1.00 98.19 109 ILE A N 1
ATOM 868 C CA . ILE A 1 109 ? -19.081 -13.297 20.974 1.00 98.19 109 ILE A CA 1
ATOM 869 C C . ILE A 1 109 ? -18.007 -13.143 19.889 1.00 98.19 109 ILE A C 1
ATOM 871 O O . ILE A 1 109 ? -17.410 -12.071 19.735 1.00 98.19 109 ILE A O 1
ATOM 875 N N . THR A 1 110 ? -17.807 -14.195 19.096 1.00 97.81 110 THR A N 1
ATOM 876 C CA . THR A 1 110 ? -16.952 -14.173 17.904 1.00 97.81 110 THR A CA 1
ATOM 877 C C . THR A 1 110 ? -17.608 -13.378 16.772 1.00 97.81 110 THR A C 1
ATOM 879 O O . THR A 1 110 ? -18.759 -13.617 16.418 1.00 97.81 110 THR A O 1
ATOM 882 N N . PHE A 1 111 ? -16.882 -12.440 16.165 1.00 97.19 111 PHE A N 1
ATOM 883 C CA . PHE A 1 111 ? -17.384 -11.580 15.092 1.00 97.19 111 PHE A CA 1
ATOM 884 C C . PHE A 1 111 ? -16.326 -11.334 14.010 1.00 97.19 111 PHE A C 1
ATOM 886 O O . PHE A 1 111 ? -15.125 -11.387 14.272 1.00 97.19 111 PHE A O 1
ATOM 893 N N . ARG A 1 112 ? -16.761 -11.023 12.782 1.00 95.31 112 ARG A N 1
ATOM 894 C CA . ARG A 1 112 ? -15.871 -10.550 11.708 1.00 95.31 112 ARG A CA 1
ATOM 895 C C . ARG A 1 112 ? -15.751 -9.026 11.774 1.00 95.31 112 ARG A C 1
ATOM 897 O O . ARG A 1 112 ? -16.760 -8.344 11.589 1.00 95.31 112 ARG A O 1
ATOM 904 N N . PRO A 1 113 ? -14.561 -8.465 12.038 1.00 95.38 113 PRO A N 1
ATOM 905 C CA . PRO A 1 113 ? -14.433 -7.026 12.216 1.00 95.38 113 PRO A CA 1
ATOM 906 C C . PRO A 1 113 ? -14.600 -6.255 10.894 1.00 95.38 113 PRO A C 1
ATOM 908 O O . PRO A 1 113 ? -14.250 -6.749 9.823 1.00 95.38 113 PRO A O 1
ATOM 911 N N . HIS A 1 114 ? -15.097 -5.012 10.960 1.00 91.06 114 HIS A N 1
ATOM 912 C CA . HIS A 1 114 ? -15.112 -4.085 9.821 1.00 91.06 114 HIS A CA 1
ATOM 913 C C . HIS A 1 114 ? -13.808 -3.262 9.698 1.00 91.06 114 HIS A C 1
ATOM 915 O O . HIS A 1 114 ? -13.561 -2.625 8.678 1.00 91.06 114 HIS A O 1
ATOM 921 N N . GLN A 1 115 ? -12.945 -3.245 10.708 1.00 91.69 115 GLN A N 1
ATOM 922 C CA . GLN A 1 115 ? -11.605 -2.648 10.627 1.00 91.69 115 GLN A CA 1
ATOM 923 C C . GLN A 1 115 ? -10.620 -3.537 11.378 1.00 91.69 115 GLN A C 1
ATOM 925 O O . GLN A 1 115 ? -11.023 -4.210 12.327 1.00 91.69 115 GLN A O 1
ATOM 930 N N . VAL A 1 116 ? -9.346 -3.565 10.980 1.00 91.19 116 VAL A N 1
ATOM 931 C CA . VAL A 1 116 ? -8.347 -4.449 11.613 1.00 91.19 116 VAL A CA 1
ATOM 932 C C . VAL A 1 116 ? -8.188 -4.118 13.100 1.00 91.19 116 VAL A C 1
ATOM 934 O O . VAL A 1 116 ? -7.954 -5.012 13.905 1.00 91.19 116 VAL A O 1
ATOM 937 N N . GLU A 1 117 ? -8.437 -2.877 13.495 1.00 95.12 117 GLU A N 1
ATOM 938 C CA . GLU A 1 117 ? -8.335 -2.358 14.860 1.00 95.12 117 GLU A CA 1
ATOM 939 C C . GLU A 1 117 ? -9.626 -2.558 15.674 1.00 95.12 117 GLU A C 1
ATOM 941 O O . GLU A 1 117 ? -9.664 -2.285 16.872 1.00 95.12 117 GLU A O 1
ATOM 946 N N . GLN A 1 118 ? -10.717 -3.032 15.060 1.00 96.12 118 GLN A N 1
ATOM 947 C CA . GLN A 1 118 ? -11.978 -3.238 15.771 1.00 96.12 118 GLN A CA 1
ATOM 948 C C . GLN A 1 118 ? -11.853 -4.412 16.759 1.00 96.12 118 GLN A C 1
ATOM 950 O O . GLN A 1 118 ? -11.512 -5.533 16.376 1.00 96.12 118 GLN A O 1
ATOM 955 N N . VAL A 1 119 ? -12.163 -4.139 18.032 1.00 97.94 119 VAL A N 1
ATOM 956 C CA . VAL A 1 119 ? -12.087 -5.091 19.165 1.00 97.94 119 VAL A CA 1
ATOM 957 C C . VAL A 1 119 ? -13.453 -5.448 19.771 1.00 97.94 119 VAL A C 1
ATOM 959 O O . VAL A 1 119 ? -13.561 -6.312 20.637 1.00 97.94 119 VAL A O 1
ATOM 962 N N . THR A 1 120 ? -14.521 -4.785 19.322 1.00 98.25 120 THR A N 1
ATOM 963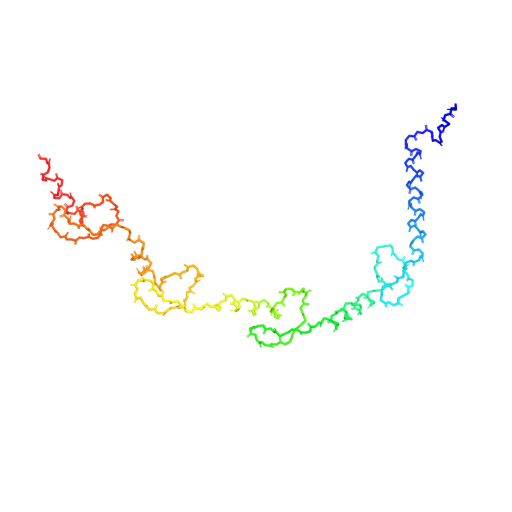 C CA . THR A 1 120 ? -15.894 -5.008 19.798 1.00 98.25 120 THR A CA 1
ATOM 964 C C . THR A 1 120 ? -16.827 -5.342 18.642 1.00 98.25 120 THR A C 1
ATOM 966 O O . THR A 1 120 ? -16.695 -4.776 17.557 1.00 98.25 120 THR A O 1
ATOM 969 N N . CYS A 1 121 ? -17.783 -6.247 18.864 1.00 97.69 121 CYS A N 1
ATOM 970 C CA . CYS A 1 121 ? -18.682 -6.727 17.811 1.00 97.69 121 CYS A CA 1
ATOM 971 C C . CYS A 1 121 ? -19.717 -5.685 17.363 1.00 97.69 121 CYS A C 1
ATOM 973 O O . CYS A 1 121 ? -20.197 -5.740 16.235 1.00 97.69 121 CYS A O 1
ATOM 975 N N . SER A 1 122 ? -20.052 -4.720 18.223 1.00 97.81 122 SER A N 1
ATOM 976 C CA . SER A 1 122 ? -21.139 -3.768 17.993 1.00 97.81 122 SER A CA 1
ATOM 977 C C . SER A 1 122 ? -20.839 -2.382 18.568 1.00 97.81 122 SER A C 1
ATOM 979 O O . SER A 1 122 ? -19.974 -2.210 19.433 1.00 97.81 122 SER A O 1
ATOM 981 N N . ARG A 1 123 ? -21.611 -1.373 18.133 1.00 97.12 123 ARG A N 1
ATOM 982 C CA . ARG A 1 123 ? -21.567 -0.019 18.717 1.00 97.12 123 ARG A CA 1
ATOM 983 C C . ARG A 1 123 ? -21.936 -0.022 20.205 1.00 97.12 123 ARG A C 1
ATOM 985 O O . ARG A 1 123 ? -21.374 0.774 20.952 1.00 97.12 123 ARG A O 1
ATOM 992 N N . ALA A 1 124 ? -22.828 -0.917 20.636 1.00 96.19 124 ALA A N 1
ATOM 993 C CA . ALA A 1 124 ? -23.211 -1.060 22.039 1.00 96.19 124 ALA A CA 1
ATOM 994 C C . ALA A 1 124 ? -22.027 -1.540 22.893 1.00 96.19 124 ALA A C 1
ATOM 996 O O . ALA A 1 124 ? -21.685 -0.889 23.880 1.00 96.19 124 ALA A O 1
ATOM 997 N N . CYS A 1 125 ? -21.334 -2.598 22.457 1.00 97.06 125 CYS A N 1
ATOM 998 C CA . CYS A 1 125 ? -20.127 -3.092 23.120 1.00 97.06 125 CYS A CA 1
ATOM 999 C C . CYS A 1 125 ? -19.005 -2.048 23.099 1.00 97.06 125 CYS A C 1
ATOM 1001 O O . CYS A 1 125 ? -18.372 -1.814 24.123 1.00 97.06 125 CYS A O 1
ATOM 1003 N N . LYS A 1 126 ? -18.797 -1.340 21.979 1.00 97.06 126 LYS A N 1
ATOM 1004 C CA . LYS A 1 126 ? -17.848 -0.215 21.930 1.00 97.06 126 LYS A CA 1
ATOM 1005 C C . LYS A 1 126 ? -18.181 0.845 22.983 1.00 97.06 126 LYS A C 1
ATOM 1007 O O . LYS A 1 126 ? -17.293 1.289 23.702 1.00 97.06 126 LYS A O 1
ATOM 1012 N N . GLY A 1 127 ? -19.457 1.214 23.103 1.00 93.62 127 GLY A N 1
ATOM 1013 C CA . GLY A 1 127 ? -19.933 2.165 24.103 1.00 93.62 127 GLY A CA 1
ATOM 1014 C C . GLY A 1 127 ? -19.765 1.669 25.539 1.00 93.62 127 GLY A C 1
ATOM 1015 O O . GLY A 1 127 ? -19.492 2.479 26.413 1.00 93.62 127 GLY A O 1
ATOM 1016 N N . GLN A 1 128 ? -19.892 0.366 25.795 1.00 93.00 128 GLN A N 1
ATOM 1017 C CA . GLN A 1 128 ? -19.590 -0.233 27.099 1.00 93.00 128 GLN A CA 1
ATOM 1018 C C . GLN A 1 128 ? -18.085 -0.207 27.401 1.00 93.00 128 GLN A C 1
ATOM 1020 O O . GLN A 1 128 ? -17.709 0.204 28.492 1.00 93.00 128 GLN A O 1
ATOM 1025 N N . MET A 1 129 ? -17.236 -0.556 26.430 1.00 94.19 129 MET A N 1
ATOM 1026 C CA . MET A 1 129 ? -15.773 -0.551 26.570 1.00 94.19 129 MET A CA 1
ATOM 1027 C C . MET A 1 129 ? -15.204 0.856 26.798 1.00 94.19 129 MET A C 1
ATOM 1029 O O . MET A 1 129 ? -14.269 1.033 27.565 1.00 94.19 129 MET A O 1
ATOM 1033 N N . GLN A 1 130 ? -15.773 1.874 26.145 1.00 93.00 130 GLN A N 1
ATOM 1034 C CA . GLN A 1 130 ? -15.340 3.268 26.292 1.00 93.00 130 GLN A CA 1
ATOM 1035 C C . GLN A 1 130 ? -15.798 3.919 27.610 1.00 93.00 130 GLN A C 1
ATOM 1037 O O . GLN A 1 130 ? -15.399 5.047 27.900 1.00 93.00 130 GLN A O 1
ATOM 1042 N N . ARG A 1 131 ? -16.638 3.253 28.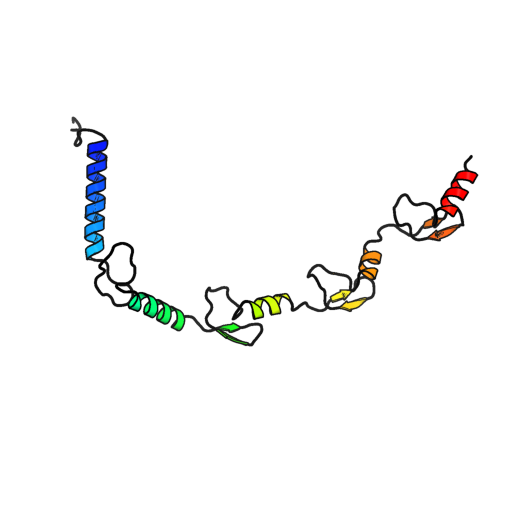416 1.00 87.25 131 ARG A N 1
ATOM 1043 C CA . ARG A 1 131 ? -17.054 3.774 29.727 1.00 87.25 131 ARG A CA 1
ATOM 1044 C C . ARG A 1 131 ? -15.935 3.563 30.738 1.00 87.25 131 ARG A C 1
ATOM 1046 O O . ARG A 1 131 ? -15.851 2.516 31.367 1.00 87.25 131 ARG A O 1
ATOM 1053 N N . THR A 1 132 ? -15.124 4.595 30.922 1.00 90.19 132 THR A N 1
ATOM 1054 C CA . THR A 1 132 ? -14.078 4.643 31.952 1.00 90.19 132 THR A CA 1
ATOM 1055 C C . THR A 1 132 ? -14.595 5.111 33.311 1.00 90.19 132 THR A C 1
ATOM 1057 O O . THR A 1 132 ? -13.951 4.872 34.326 1.00 90.19 132 THR A O 1
ATOM 1060 N N . VAL A 1 133 ? -15.749 5.786 33.354 1.00 92.44 133 VAL A N 1
ATOM 1061 C CA . VAL A 1 133 ? -16.284 6.332 34.607 1.00 92.44 133 VAL A CA 1
ATOM 1062 C C . VAL A 1 133 ? -16.990 5.219 35.397 1.00 92.44 133 VAL A C 1
ATOM 1064 O O . VAL A 1 133 ? -17.885 4.575 34.836 1.00 92.44 133 VAL A O 1
ATOM 1067 N N . PRO A 1 134 ? -16.616 4.988 36.672 1.00 93.44 134 PRO A N 1
ATOM 1068 C CA . PRO A 1 134 ? -17.267 3.993 37.517 1.00 93.44 134 PRO A CA 1
ATOM 1069 C C . PRO A 1 134 ? -18.705 4.397 37.853 1.00 93.44 134 PRO A C 1
ATOM 1071 O O . PRO A 1 134 ? -19.076 5.575 37.774 1.00 93.44 134 PRO A O 1
ATOM 1074 N N . ASP A 1 135 ? -19.505 3.410 38.247 1.00 95.62 135 ASP A N 1
ATOM 1075 C CA . ASP A 1 135 ? -20.859 3.637 38.744 1.00 95.62 135 ASP A CA 1
ATOM 1076 C C . ASP A 1 135 ? -20.815 4.473 40.035 1.00 95.62 135 ASP A C 1
ATOM 1078 O O . ASP A 1 135 ? -19.870 4.396 40.823 1.00 95.62 135 ASP A O 1
ATOM 1082 N N . ARG A 1 136 ? -21.821 5.330 40.231 1.00 97.00 136 ARG A N 1
ATOM 1083 C CA . ARG A 1 136 ? -21.915 6.241 41.379 1.00 97.00 136 ARG A CA 1
ATOM 1084 C C . ARG A 1 136 ? -23.313 6.238 41.961 1.00 97.00 136 ARG A C 1
ATOM 1086 O O . ARG A 1 136 ? -24.295 6.076 41.246 1.00 97.00 136 ARG A O 1
ATOM 1093 N N . THR A 1 137 ? -23.412 6.524 43.247 1.00 98.31 137 THR A N 1
ATOM 1094 C CA . THR A 1 137 ? -24.691 6.737 43.925 1.00 98.31 137 THR A CA 1
ATOM 1095 C C . THR A 1 137 ? -25.204 8.151 43.642 1.00 98.31 137 THR A C 1
ATOM 1097 O O . THR A 1 137 ? -24.473 9.132 43.775 1.00 98.31 137 THR A O 1
ATOM 1100 N N . CYS A 1 138 ? -26.460 8.286 43.216 1.00 98.12 138 CYS A N 1
ATOM 1101 C CA . CYS A 1 138 ? -27.059 9.583 42.923 1.00 98.12 138 CYS A CA 1
ATOM 1102 C C . CYS A 1 138 ? -27.304 10.394 44.200 1.00 98.12 138 CYS A C 1
ATOM 1104 O O . CYS A 1 138 ? -28.073 9.976 45.057 1.00 98.12 138 CYS A O 1
ATOM 1106 N N . ILE A 1 139 ? -26.779 11.621 44.268 1.00 97.62 139 ILE A N 1
ATOM 1107 C CA . ILE A 1 139 ? -26.976 12.506 45.435 1.00 97.62 139 ILE A CA 1
ATOM 1108 C C . ILE A 1 139 ? -28.433 12.966 45.661 1.00 97.62 139 ILE A C 1
ATOM 1110 O O . ILE A 1 139 ? -28.765 13.455 46.736 1.00 97.62 139 ILE A O 1
ATOM 1114 N N . GLY A 1 140 ? -29.301 12.860 44.647 1.00 96.38 140 GLY A N 1
ATOM 1115 C CA . GLY A 1 140 ? -30.697 13.308 44.722 1.00 96.38 140 GLY A CA 1
ATOM 1116 C C . GLY A 1 140 ? -31.689 12.214 45.126 1.00 96.38 140 GLY A C 1
ATOM 1117 O O . GLY A 1 140 ? -32.644 12.514 45.836 1.00 96.38 140 GLY A O 1
ATOM 1118 N N . CYS A 1 141 ? -31.482 10.970 44.680 1.00 97.31 141 CYS A N 1
ATOM 1119 C CA . CYS A 1 141 ? -32.397 9.849 44.944 1.00 97.31 141 CYS A CA 1
ATOM 1120 C C . CYS A 1 141 ? -31.743 8.614 45.582 1.00 97.31 141 CYS A C 1
ATOM 1122 O O . CYS A 1 141 ? -32.451 7.667 45.896 1.00 97.31 141 CYS A O 1
ATOM 1124 N N . GLY A 1 142 ? -30.417 8.577 45.734 1.00 96.62 142 GLY A N 1
ATOM 1125 C CA . GLY A 1 142 ? -29.693 7.440 46.312 1.00 96.62 142 GLY A CA 1
ATOM 1126 C C . GLY A 1 142 ? -29.497 6.236 45.383 1.00 96.62 142 GLY A C 1
ATOM 1127 O O . GLY A 1 142 ? -28.776 5.316 45.743 1.00 96.62 142 GLY A O 1
ATOM 1128 N N . GLN A 1 143 ? -30.075 6.214 44.178 1.00 97.88 143 GLN A N 1
ATOM 1129 C CA . GLN A 1 143 ? -29.896 5.083 43.258 1.00 97.88 143 GLN A CA 1
ATOM 1130 C C . GLN A 1 143 ? -28.495 5.064 42.636 1.00 97.88 143 GLN A C 1
ATOM 1132 O O . GLN A 1 143 ? -27.968 6.111 42.243 1.00 97.88 143 GLN A O 1
ATOM 1137 N N . VAL A 1 144 ? -27.915 3.868 42.497 1.00 97.62 144 VAL A N 1
ATOM 1138 C CA . VAL A 1 144 ? -26.681 3.662 41.730 1.00 97.62 144 VAL A CA 1
ATOM 1139 C C . VAL A 1 144 ? -26.978 3.915 40.255 1.00 97.62 144 VAL A C 1
ATOM 1141 O O . VAL A 1 144 ? -27.916 3.364 39.684 1.00 97.62 144 VAL A O 1
ATOM 1144 N N . PHE A 1 145 ? -26.191 4.782 39.634 1.00 96.75 145 PHE A N 1
ATOM 1145 C CA . PHE A 1 145 ? -26.311 5.117 38.226 1.00 96.75 145 PHE A CA 1
ATOM 1146 C C . PHE A 1 145 ? -24.932 5.210 37.581 1.00 96.75 145 PHE A C 1
ATOM 1148 O O . PHE A 1 145 ? -23.920 5.450 38.241 1.00 96.75 145 PHE A O 1
ATOM 1155 N N . ARG A 1 146 ? -24.906 5.067 36.256 1.00 92.88 146 ARG A N 1
ATOM 1156 C CA . ARG A 1 146 ? -23.675 5.125 35.468 1.00 92.88 146 ARG A CA 1
ATOM 1157 C C . ARG A 1 146 ? -23.513 6.501 34.813 1.00 92.88 146 ARG A C 1
ATOM 1159 O O . ARG A 1 146 ? -24.214 6.783 33.834 1.00 92.88 146 ARG A O 1
ATOM 1166 N N . PRO A 1 147 ? -22.649 7.388 35.337 1.00 94.69 147 PRO A N 1
ATOM 1167 C CA . PRO A 1 147 ? -22.509 8.750 34.825 1.00 94.69 147 PRO A CA 1
ATOM 1168 C C . PRO A 1 147 ? -21.936 8.784 33.399 1.00 94.69 147 PRO A C 1
ATOM 1170 O O . PRO A 1 147 ? -21.039 8.021 33.048 1.00 94.69 147 PRO A O 1
ATOM 1173 N N . LYS A 1 148 ? -22.421 9.723 32.571 1.00 90.81 148 LYS A N 1
ATOM 1174 C CA . LYS A 1 148 ? -21.892 9.953 31.209 1.00 90.81 148 LYS A CA 1
ATOM 1175 C C . LYS A 1 148 ? -20.601 10.777 31.207 1.00 90.81 148 LYS A C 1
ATOM 1177 O O . LYS A 1 148 ? -19.880 10.780 30.215 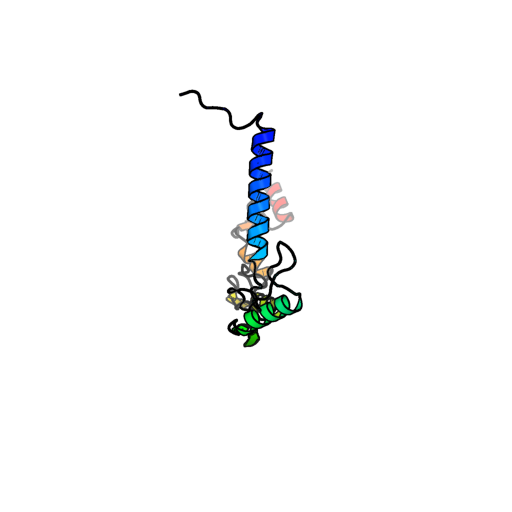1.00 90.81 148 LYS A O 1
ATOM 1182 N N . ARG A 1 149 ? -20.347 11.532 32.279 1.00 94.06 149 ARG A N 1
ATOM 1183 C CA . ARG A 1 149 ? -19.185 12.419 32.456 1.00 94.06 149 ARG A CA 1
ATOM 1184 C C . ARG A 1 149 ? -18.699 12.324 33.898 1.00 94.06 149 ARG A C 1
ATOM 1186 O O . ARG A 1 149 ? -19.523 12.219 34.801 1.00 94.06 149 ARG A O 1
ATOM 1193 N N . ALA A 1 150 ? -17.393 12.454 34.126 1.00 94.69 150 ALA A N 1
ATOM 1194 C CA . ALA A 1 150 ? -16.799 12.356 35.464 1.00 94.69 150 ALA A CA 1
ATOM 1195 C C . ALA A 1 150 ? -17.354 13.382 36.477 1.00 94.69 150 ALA A C 1
ATOM 1197 O O . ALA A 1 150 ? -17.393 13.102 37.670 1.00 94.69 150 ALA A O 1
ATOM 1198 N N . ALA A 1 151 ? -17.831 14.543 36.020 1.00 96.00 151 ALA A N 1
ATOM 1199 C CA . ALA A 1 151 ? -18.433 15.571 36.877 1.00 96.00 151 ALA A CA 1
ATOM 1200 C C . ALA A 1 151 ? -19.916 15.315 37.229 1.00 96.00 151 ALA A C 1
ATOM 1202 O O . ALA A 1 151 ? -20.493 16.036 38.038 1.00 96.00 151 ALA A O 1
ATOM 1203 N N . GLN A 1 152 ? -20.572 14.322 36.620 1.00 96.88 152 GLN A N 1
ATOM 1204 C CA . GLN A 1 152 ? -21.991 14.064 36.858 1.00 96.88 152 GLN A CA 1
ATOM 1205 C C . GLN A 1 152 ? -22.194 13.379 38.221 1.00 96.88 152 GLN A C 1
ATOM 1207 O O . GLN A 1 152 ? -21.684 12.285 38.459 1.00 96.88 152 GLN A O 1
ATOM 1212 N N . THR A 1 153 ? -22.962 14.016 39.109 1.00 97.75 153 THR A N 1
ATOM 1213 C CA . THR A 1 153 ? -23.243 13.540 40.482 1.00 97.75 153 THR A CA 1
ATOM 1214 C C . THR A 1 153 ? -24.685 13.067 40.690 1.00 97.75 153 THR A C 1
ATOM 1216 O O . THR A 1 153 ? -24.996 12.439 41.700 1.00 97.75 153 THR A O 1
ATOM 1219 N N . ALA A 1 154 ? -25.578 13.329 39.731 1.00 97.81 154 ALA A N 1
ATOM 1220 C CA . ALA A 1 154 ? -26.978 12.921 39.782 1.00 97.81 154 ALA A CA 1
ATOM 1221 C C . ALA A 1 154 ? -27.408 12.148 38.524 1.00 97.81 154 ALA A C 1
ATOM 1223 O O . ALA A 1 154 ? -26.941 12.436 37.416 1.00 97.81 154 ALA A O 1
ATOM 1224 N N . CYS A 1 155 ? -28.326 11.191 38.695 1.00 97.50 155 CYS A N 1
ATOM 1225 C CA . CYS A 1 155 ? -28.799 10.314 37.622 1.00 97.50 155 CYS A CA 1
ATOM 1226 C C . CYS A 1 155 ? -29.660 11.042 36.579 1.00 97.50 155 CYS A C 1
ATOM 1228 O O . CYS A 1 155 ? -29.674 10.657 35.411 1.00 97.50 155 CYS A O 1
ATOM 1230 N N . SER A 1 156 ? -30.331 12.126 36.973 1.00 97.69 156 SER A N 1
ATOM 1231 C CA . SER A 1 156 ? -31.238 12.900 36.126 1.00 97.69 156 SER A CA 1
ATOM 1232 C C . SER A 1 156 ? -31.193 14.396 36.450 1.00 97.69 156 SER A C 1
ATOM 1234 O O . SER A 1 156 ? -30.712 14.813 37.509 1.00 97.69 156 SER A O 1
ATOM 1236 N N . LYS A 1 157 ? -31.743 15.219 35.546 1.00 97.62 157 LYS A N 1
ATOM 1237 C CA . LYS A 1 157 ? -31.877 16.672 35.748 1.00 97.62 157 LYS A CA 1
ATOM 1238 C C . LYS A 1 157 ? -32.724 16.995 36.985 1.00 97.62 157 LYS A C 1
ATOM 1240 O O . LYS A 1 157 ? -32.372 17.899 37.734 1.00 97.62 157 LYS A O 1
ATOM 1245 N N . SER A 1 158 ? -33.789 16.231 37.242 1.00 97.88 158 SER A N 1
ATOM 1246 C CA . SER A 1 158 ? -34.636 16.417 38.426 1.00 97.88 158 SER A CA 1
ATOM 1247 C C . SER A 1 158 ? -33.884 16.123 39.728 1.00 97.88 158 SER A C 1
ATOM 1249 O O . SER A 1 158 ? -33.954 16.920 40.661 1.00 97.88 158 SER A O 1
ATOM 1251 N N . CYS A 1 159 ? -33.090 15.048 39.784 1.00 98.00 159 CYS A N 1
ATOM 1252 C CA . CYS A 1 159 ? -32.254 14.750 40.952 1.00 98.00 159 CYS A CA 1
ATOM 1253 C C . CYS A 1 159 ? -31.153 15.796 41.168 1.00 98.00 159 CYS A C 1
ATOM 1255 O O . CYS A 1 159 ? -30.861 16.145 42.310 1.00 98.00 159 CYS A O 1
ATOM 1257 N N . ALA A 1 160 ? -30.575 16.331 40.087 1.00 97.50 160 ALA A N 1
ATOM 1258 C CA . ALA A 1 160 ? -29.609 17.423 40.176 1.00 97.50 160 ALA A CA 1
ATOM 1259 C C . ALA A 1 160 ? -30.234 18.692 40.784 1.00 97.50 160 ALA A C 1
ATOM 1261 O O . ALA A 1 160 ? -29.604 19.333 41.620 1.00 97.50 160 ALA A O 1
ATOM 1262 N N . MET A 1 161 ? -31.474 19.033 40.409 1.00 96.94 161 MET A N 1
ATOM 1263 C CA . MET A 1 161 ? -32.203 20.173 40.983 1.00 96.94 161 MET A CA 1
ATOM 1264 C C . MET A 1 161 ? -32.537 19.958 42.464 1.00 96.94 161 MET A C 1
ATOM 1266 O O . MET A 1 161 ? -32.234 20.828 43.276 1.00 96.94 161 MET A O 1
ATOM 1270 N N . LYS A 1 162 ? -33.063 18.780 42.840 1.00 96.44 162 LYS A N 1
ATOM 1271 C CA . LYS A 1 162 ? -33.331 18.431 44.250 1.00 96.44 162 LYS A CA 1
ATOM 1272 C C . LYS A 1 162 ? -32.080 18.557 45.122 1.00 96.44 162 LYS A C 1
ATOM 1274 O O . LYS A 1 162 ? -32.136 19.094 46.221 1.00 96.44 162 LYS A O 1
ATOM 1279 N N . ALA A 1 163 ? -30.937 18.098 44.619 1.00 95.44 163 ALA A N 1
ATOM 1280 C CA . ALA A 1 163 ? -29.674 18.197 45.338 1.00 95.44 163 ALA A CA 1
ATOM 1281 C C . ALA A 1 163 ? -29.151 19.636 45.488 1.00 95.44 163 ALA A C 1
ATOM 1283 O O . ALA A 1 163 ? -28.435 19.911 46.446 1.00 95.44 163 ALA A O 1
ATOM 1284 N N . ARG A 1 164 ? -29.500 20.553 44.573 1.00 95.56 164 ARG A N 1
ATOM 1285 C CA . ARG A 1 164 ? -29.179 21.987 44.701 1.00 95.56 164 ARG A CA 1
ATOM 1286 C C . ARG A 1 164 ? -30.036 22.662 45.769 1.00 95.56 164 ARG A C 1
ATOM 1288 O O . ARG A 1 164 ? -29.499 23.427 46.553 1.00 95.56 164 ARG A O 1
ATOM 1295 N N . MET A 1 165 ? -31.326 22.331 45.831 1.00 94.44 165 MET A N 1
ATOM 1296 C CA . MET A 1 165 ? -32.253 22.891 46.825 1.00 94.44 165 MET A CA 1
ATOM 1297 C C . MET A 1 165 ? -31.908 22.496 48.267 1.00 94.44 165 MET A C 1
ATOM 1299 O O . MET A 1 165 ? -32.204 23.247 49.176 1.00 94.44 165 MET A O 1
ATOM 1303 N N . ARG A 1 166 ? -31.260 21.345 48.489 1.00 91.19 166 ARG A N 1
ATOM 1304 C CA . ARG A 1 166 ? -30.815 20.909 49.830 1.00 91.19 166 ARG A CA 1
ATOM 1305 C C . ARG A 1 166 ? -29.556 21.625 50.347 1.00 91.19 166 ARG A C 1
ATOM 1307 O O . ARG A 1 166 ? -29.141 21.342 51.463 1.00 91.19 166 ARG A O 1
ATOM 1314 N N . LYS A 1 167 ? -28.892 22.438 49.517 1.00 85.69 167 LYS A N 1
ATOM 1315 C CA . LYS A 1 167 ? -27.619 23.110 49.843 1.00 85.69 167 LYS A CA 1
ATOM 1316 C C . LYS A 1 167 ? -27.755 24.616 50.099 1.00 85.69 167 LYS A C 1
ATOM 1318 O O . LYS A 1 167 ? -26.742 25.228 50.425 1.00 85.69 167 LYS A O 1
ATOM 1323 N N . GLY A 1 168 ? -28.935 25.192 49.873 1.00 76.75 168 GLY A N 1
ATOM 1324 C CA . GLY A 1 168 ? -29.263 26.576 50.226 1.00 76.75 168 GLY A CA 1
ATOM 1325 C C . GLY A 1 168 ? -30.097 26.582 51.489 1.00 76.75 168 GLY A C 1
ATOM 1326 O O . GLY A 1 168 ? -29.869 27.491 52.307 1.00 76.75 168 GLY A O 1
#